Protein AF-A0A3B1DZY0-F1 (afdb_monomer)

Secondary structure (DSSP, 8-state):
-----SSGGGSSS-----HHHHHHHHHHHHHHHHHHHHHHHHHHHHHHHHHHHTT-HHHHHTTB---TTT----HHHHHHHHTTEEEEEEEEEEETTEEEEEEEEEEEEESS-S-SEEEEEEEEEE-SS--TTTTTEEEEEE---EEEPPP--

pLDDT: mean 82.93, std 16.92, range [38.84, 97.69]

Nearest PDB structures (foldseek):
  6ta7-assembly1_E-2  TM=5.437E-01  e=7.846E-02  Homo sapiens
  6ta7-assembly3_D  TM=5.197E-01  e=2.341E-01  Homo sapiens
  8th1-assembly1_B  TM=5.400E-01  e=3.582E-01  Homo sapiens
  6ta7-assembly3_C  TM=5.111E-01  e=3.582E-01  Homo sapiens
  8v1l-assembly3_F-2  TM=5.711E-01  e=6.987E-01  Homo sapiens

Solvent-accessible surface area (backbone atoms only — not comparable to full-atom values): 8753 Å² total; per-residue (Å²): 135,77,88,85,83,78,76,61,70,77,69,68,72,69,64,71,81,48,66,64,58,55,50,52,49,49,52,51,50,52,53,50,45,25,51,54,30,41,53,54,46,54,59,48,51,57,52,49,48,54,25,33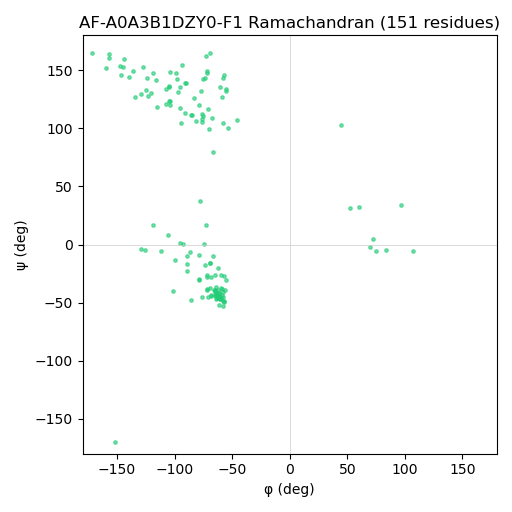,69,64,71,43,49,75,58,37,46,66,41,42,47,86,62,90,88,68,52,87,73,53,49,64,59,49,31,70,74,46,55,69,44,42,82,44,80,78,49,31,32,48,50,94,77,36,89,52,28,35,40,34,35,37,37,30,31,39,81,86,45,84,54,62,25,36,35,38,43,37,32,36,32,54,54,93,60,88,36,93,84,50,73,22,43,20,37,47,40,64,54,76,74,47,76,47,75,71,79,91,124

Radius of gyration: 23.37 Å; Cα contacts (8 Å, |Δi|>4): 219; chains: 1; bounding box: 49×66×67 Å

Mean predicted aligned error: 10.85 Å

Structure (mmCIF, N/CA/C/O backbone):
data_AF-A0A3B1DZY0-F1
#
_entry.id   AF-A0A3B1DZY0-F1
#
loop_
_atom_site.group_PDB
_atom_site.id
_atom_site.type_symbol
_atom_site.label_atom_id
_atom_site.label_alt_id
_atom_site.label_comp_id
_atom_site.label_asym_id
_atom_site.label_entity_id
_atom_site.label_seq_id
_atom_site.pdbx_PDB_ins_code
_atom_site.Cartn_x
_atom_site.Cartn_y
_atom_site.Cartn_z
_atom_site.occupancy
_atom_site.B_iso_or_equiv
_atom_site.auth_seq_id
_atom_site.auth_comp_id
_atom_site.auth_asym_id
_atom_site.auth_atom_id
_atom_site.pdbx_PDB_model_num
ATOM 1 N N . MET A 1 1 ? 31.542 49.418 -48.647 1.00 39.66 1 MET A N 1
ATOM 2 C CA . MET A 1 1 ? 30.073 49.578 -48.640 1.00 39.66 1 MET A CA 1
ATOM 3 C C . MET A 1 1 ? 29.500 48.699 -47.541 1.00 39.66 1 MET A C 1
ATOM 5 O O . MET A 1 1 ? 29.733 47.504 -47.567 1.00 39.66 1 MET A O 1
ATOM 9 N N . HIS A 1 2 ? 28.851 49.346 -46.573 1.00 43.28 2 HIS A N 1
ATOM 10 C CA . HIS A 1 2 ? 27.839 48.855 -45.629 1.00 43.28 2 HIS A CA 1
ATOM 11 C C . HIS A 1 2 ? 28.012 47.501 -44.909 1.00 43.28 2 HIS A C 1
ATOM 13 O O . HIS A 1 2 ? 27.633 46.451 -45.411 1.00 43.28 2 HIS A O 1
ATOM 19 N N . LEU A 1 3 ? 28.396 47.602 -43.628 1.00 38.84 3 LEU A N 1
ATOM 20 C CA . LEU A 1 3 ? 27.607 47.017 -42.530 1.00 38.84 3 LEU A CA 1
ATOM 21 C C . LEU A 1 3 ? 26.175 47.591 -42.642 1.00 38.84 3 LEU A C 1
ATOM 23 O O . LEU A 1 3 ? 26.066 48.811 -42.828 1.00 38.84 3 LEU A O 1
ATOM 27 N N . PRO A 1 4 ? 25.096 46.785 -42.585 1.00 47.28 4 PRO A N 1
ATOM 28 C CA . PRO A 1 4 ? 24.550 46.352 -41.289 1.00 47.28 4 PRO A CA 1
ATOM 29 C C . PRO A 1 4 ? 23.836 44.972 -41.336 1.00 47.28 4 PRO A C 1
ATOM 31 O O . PRO A 1 4 ? 23.842 44.291 -42.351 1.00 47.28 4 PRO A O 1
ATOM 34 N N . VAL A 1 5 ? 23.132 44.612 -40.253 1.00 52.59 5 VAL A N 1
ATOM 35 C CA . VAL A 1 5 ? 22.117 43.526 -40.153 1.00 52.59 5 VAL A CA 1
ATOM 36 C C . VAL A 1 5 ? 22.586 42.159 -39.613 1.00 52.59 5 VAL A C 1
ATOM 38 O O . VAL A 1 5 ? 22.007 41.128 -39.918 1.00 52.59 5 VAL A O 1
ATOM 41 N N . LEU A 1 6 ? 23.541 42.122 -38.680 1.00 49.84 6 LEU A N 1
ATOM 42 C CA . LEU A 1 6 ? 23.647 40.975 -37.749 1.00 49.84 6 LEU A CA 1
ATOM 43 C C . LEU A 1 6 ? 23.466 41.363 -36.277 1.00 49.84 6 LEU A C 1
ATOM 45 O O . LEU A 1 6 ? 23.739 40.579 -35.379 1.00 49.84 6 LEU A O 1
ATOM 49 N N . LEU A 1 7 ? 22.911 42.556 -36.032 1.00 47.78 7 LEU A N 1
ATOM 50 C CA . LEU A 1 7 ? 22.381 42.939 -34.719 1.00 47.78 7 LEU A CA 1
ATOM 51 C C . LEU A 1 7 ? 20.914 42.507 -34.516 1.00 47.78 7 LEU A C 1
ATOM 53 O O . LEU A 1 7 ? 20.382 42.634 -33.420 1.00 47.78 7 LEU A O 1
ATOM 57 N N . LEU A 1 8 ? 20.251 41.977 -35.551 1.00 50.28 8 LEU A N 1
ATOM 58 C CA . LEU A 1 8 ? 18.839 41.571 -35.491 1.00 50.28 8 LEU A CA 1
ATOM 59 C C . LEU A 1 8 ? 18.623 40.121 -35.030 1.00 50.28 8 LEU A C 1
ATOM 61 O O . LEU A 1 8 ? 17.503 39.755 -34.687 1.00 50.28 8 LEU A O 1
ATOM 65 N N . ALA A 1 9 ? 19.684 39.315 -34.916 1.00 51.41 9 ALA A N 1
ATOM 66 C CA . ALA A 1 9 ? 19.578 37.974 -34.333 1.00 51.41 9 ALA A CA 1
ATOM 67 C C . ALA A 1 9 ? 19.296 37.998 -32.815 1.00 51.41 9 ALA A C 1
ATOM 69 O O . ALA A 1 9 ? 18.827 37.006 -32.266 1.00 51.41 9 ALA A O 1
ATOM 70 N N . PHE A 1 10 ? 19.502 39.137 -32.143 1.00 48.56 10 PHE A N 1
ATOM 71 C CA . PHE A 1 10 ? 19.194 39.292 -30.718 1.00 48.56 10 PHE A CA 1
ATOM 72 C C . PHE A 1 10 ? 17.708 39.525 -30.409 1.00 48.56 10 PHE A C 1
ATOM 74 O O . PHE A 1 10 ? 17.326 39.470 -29.246 1.00 48.56 10 PHE A O 1
ATOM 81 N N . ILE A 1 11 ? 16.859 39.750 -31.419 1.00 48.28 11 ILE A N 1
ATOM 82 C CA . ILE A 1 11 ? 15.424 40.017 -31.204 1.00 48.28 11 ILE A CA 1
ATOM 83 C C . ILE A 1 11 ? 14.563 38.757 -31.448 1.00 48.28 11 ILE A C 1
ATO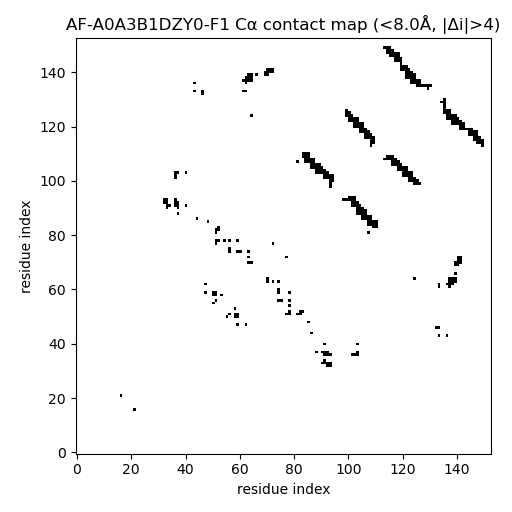M 85 O O . ILE A 1 11 ? 13.414 38.700 -31.025 1.00 48.28 11 ILE A O 1
ATOM 89 N N . GLY A 1 12 ? 15.111 37.700 -32.061 1.00 41.84 12 GLY A N 1
ATOM 90 C CA . GLY A 1 12 ? 14.325 36.522 -32.463 1.00 41.84 12 GLY A CA 1
ATOM 91 C C . GLY A 1 12 ? 14.193 35.394 -31.433 1.00 41.84 12 GLY A C 1
ATOM 92 O O . GLY A 1 12 ? 13.247 34.618 -31.521 1.00 41.84 12 GLY A O 1
ATOM 93 N N . PHE A 1 13 ? 15.106 35.279 -30.463 1.00 45.38 13 PHE A N 1
ATOM 94 C CA . PHE A 1 13 ? 15.100 34.177 -29.481 1.00 45.38 13 PHE A CA 1
ATOM 95 C C . PHE A 1 13 ? 14.631 34.575 -28.079 1.00 45.38 13 PHE A C 1
ATOM 97 O O . PHE A 1 13 ? 14.606 33.742 -27.179 1.00 45.38 13 PHE A O 1
ATOM 104 N N . SER A 1 14 ? 14.131 35.800 -27.916 1.00 41.50 14 SER A N 1
ATOM 105 C CA . SER A 1 14 ? 13.191 36.132 -26.842 1.00 41.50 14 SER A CA 1
ATOM 106 C C . SER A 1 14 ? 11.779 35.648 -27.187 1.00 41.50 14 SER A C 1
ATOM 108 O O . SER A 1 14 ? 10.807 36.323 -26.849 1.00 41.50 14 SER A O 1
ATOM 110 N N . VAL A 1 15 ? 11.652 34.476 -27.839 1.00 50.12 15 VAL A N 1
ATOM 111 C CA . VAL A 1 15 ? 10.461 33.639 -27.667 1.00 50.12 15 VAL A CA 1
ATOM 112 C C . VAL A 1 15 ? 10.365 33.474 -26.168 1.00 50.12 15 VAL A C 1
ATOM 114 O O . VAL A 1 15 ? 11.182 32.788 -25.557 1.00 50.12 15 VAL A O 1
ATOM 117 N N . ALA A 1 16 ? 9.473 34.281 -25.607 1.00 47.22 16 ALA A N 1
ATOM 118 C CA . ALA A 1 16 ? 9.288 34.493 -24.201 1.00 47.22 16 ALA A CA 1
ATOM 119 C C . ALA A 1 16 ? 9.288 33.128 -23.535 1.00 47.22 16 ALA A C 1
ATOM 121 O O . ALA A 1 16 ? 8.347 32.350 -23.685 1.00 47.22 16 ALA 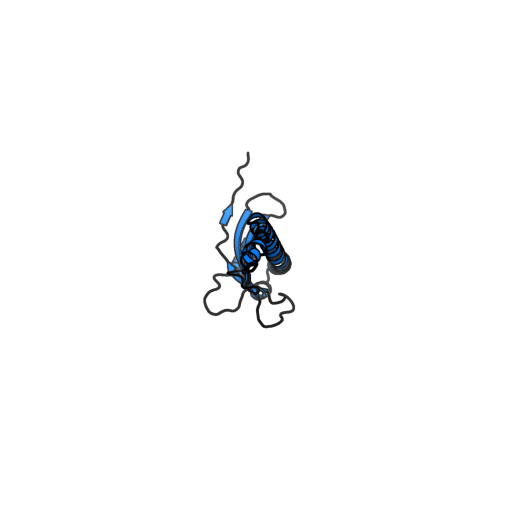A O 1
ATOM 122 N N . TYR A 1 17 ? 10.377 32.830 -22.834 1.00 46.47 17 TYR A N 1
ATOM 123 C CA . TYR A 1 17 ? 10.366 31.810 -21.813 1.00 46.47 17 TYR A CA 1
ATOM 124 C C . TYR A 1 17 ? 9.461 32.391 -20.737 1.00 46.47 17 TYR A C 1
ATOM 126 O O . TYR A 1 17 ? 9.928 33.069 -19.828 1.00 46.47 17 TYR A O 1
ATOM 134 N N . ASP A 1 18 ? 8.152 32.291 -20.947 1.00 56.69 18 ASP A N 1
ATOM 135 C CA . ASP A 1 18 ? 7.169 32.787 -20.013 1.00 56.69 18 ASP A CA 1
ATOM 136 C C . ASP A 1 18 ? 7.310 31.892 -18.781 1.00 56.69 18 ASP A C 1
ATOM 138 O O . ASP A 1 18 ? 7.000 30.697 -18.862 1.00 56.69 18 ASP A O 1
ATOM 142 N N . PRO A 1 19 ? 7.839 32.398 -17.657 1.00 57.12 19 PRO A N 1
ATOM 143 C CA . PRO A 1 19 ? 8.022 31.578 -16.472 1.00 57.12 19 PRO A CA 1
ATOM 144 C C . PRO A 1 19 ? 6.693 30.956 -16.019 1.00 57.12 19 PRO A C 1
ATOM 146 O O . PRO A 1 19 ? 6.713 29.839 -15.501 1.00 57.12 19 PRO A O 1
ATOM 149 N N . SER A 1 20 ? 5.546 31.585 -16.318 1.00 60.66 20 SER A N 1
ATOM 150 C CA . SER A 1 20 ? 4.223 31.017 -16.035 1.00 60.66 20 SER A CA 1
ATOM 151 C C . SER A 1 20 ? 3.946 29.730 -16.819 1.00 60.66 20 SER A C 1
ATOM 153 O O . SER A 1 20 ? 3.395 28.785 -16.255 1.00 60.66 20 SER A O 1
ATOM 155 N N . SER A 1 21 ? 4.409 29.626 -18.073 1.00 67.38 21 SER A N 1
ATOM 156 C CA . SER A 1 21 ? 4.312 28.386 -18.856 1.00 67.38 21 SER A CA 1
ATOM 157 C C . SER A 1 21 ? 5.105 27.262 -18.193 1.00 67.38 21 SER A C 1
ATOM 159 O O . SER A 1 21 ? 4.616 26.140 -18.083 1.00 67.38 21 SER A O 1
ATOM 161 N N . SER A 1 22 ? 6.280 27.583 -17.642 1.00 76.81 22 SER A N 1
ATOM 162 C CA . SER A 1 22 ? 7.118 26.615 -16.940 1.00 76.81 22 SER A CA 1
ATOM 163 C C . SER A 1 22 ? 6.504 26.163 -15.611 1.00 76.81 22 SER A C 1
ATOM 165 O O . SER A 1 22 ? 6.579 24.982 -15.280 1.00 76.81 22 SER A O 1
ATOM 167 N N . GLU A 1 23 ? 5.847 27.059 -14.867 1.00 79.12 23 GLU A N 1
ATOM 168 C CA . GLU A 1 23 ? 5.117 26.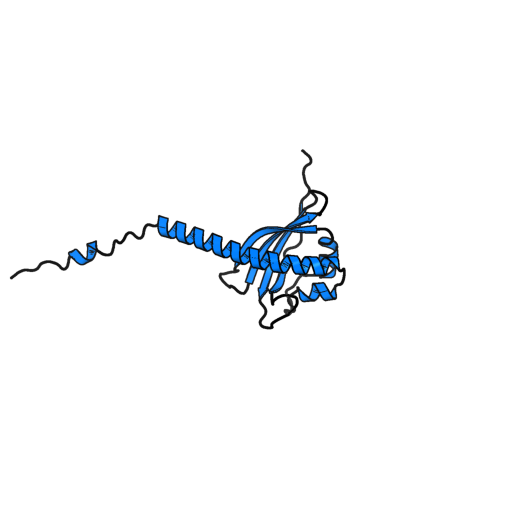718 -13.639 1.00 79.12 23 GLU A CA 1
ATOM 169 C C . GLU A 1 23 ? 3.873 25.882 -13.934 1.00 79.12 23 GLU A C 1
ATOM 171 O O . GLU A 1 23 ? 3.634 24.880 -13.264 1.00 79.12 23 GLU A O 1
ATOM 176 N N . HIS A 1 24 ? 3.107 26.239 -14.966 1.00 78.25 24 HIS A N 1
ATOM 177 C CA . HIS A 1 24 ? 1.946 25.469 -15.407 1.00 78.25 24 HIS A CA 1
ATOM 178 C C . HIS A 1 24 ? 2.346 24.081 -15.914 1.00 78.25 24 HIS A C 1
ATOM 180 O O . HIS A 1 24 ? 1.679 23.096 -15.601 1.00 78.25 24 HIS A O 1
ATOM 186 N N . GLU A 1 25 ? 3.444 23.968 -16.661 1.00 79.38 25 GLU A N 1
ATOM 187 C CA . GLU A 1 25 ? 3.991 22.675 -17.076 1.00 79.38 25 GLU A CA 1
ATOM 188 C C . GLU A 1 25 ? 4.480 21.852 -15.885 1.00 79.38 25 GLU A C 1
ATOM 190 O O . GLU A 1 25 ? 4.193 20.657 -15.821 1.00 79.38 25 GLU A O 1
ATOM 195 N N . ARG A 1 26 ? 5.173 22.470 -14.921 1.00 79.25 26 ARG A N 1
ATOM 196 C CA . ARG A 1 26 ? 5.602 21.802 -13.682 1.00 79.25 26 ARG A CA 1
ATOM 197 C C . ARG A 1 26 ? 4.408 21.300 -12.881 1.00 79.25 26 ARG A C 1
ATOM 199 O O . ARG A 1 26 ? 4.397 20.134 -12.505 1.00 79.25 26 ARG A O 1
ATOM 206 N N . PHE A 1 27 ? 3.385 22.131 -12.697 1.00 80.12 27 PHE A N 1
ATOM 207 C CA . PHE A 1 27 ? 2.159 21.763 -11.993 1.00 80.12 27 PHE A CA 1
ATOM 208 C C . PHE A 1 27 ? 1.416 20.621 -12.699 1.00 80.12 27 PHE A C 1
ATOM 210 O O . PHE A 1 27 ? 0.999 19.658 -12.055 1.00 80.12 27 PHE A O 1
ATOM 217 N N . ARG A 1 28 ? 1.302 20.670 -14.035 1.00 80.88 28 ARG A N 1
ATOM 218 C CA . ARG A 1 28 ? 0.700 19.587 -14.831 1.00 80.88 28 ARG A CA 1
ATOM 219 C C . ARG A 1 28 ? 1.484 18.283 -14.726 1.00 80.88 28 ARG A C 1
ATOM 221 O O . ARG A 1 28 ? 0.869 17.234 -14.560 1.00 80.88 28 ARG A O 1
ATOM 228 N N . ARG A 1 29 ? 2.819 18.336 -14.807 1.00 77.38 29 ARG A N 1
ATOM 229 C CA . ARG A 1 29 ? 3.677 17.149 -14.653 1.00 77.38 29 ARG A CA 1
ATOM 230 C C . ARG A 1 29 ? 3.548 16.553 -13.257 1.00 77.38 29 ARG A C 1
ATOM 232 O O . ARG A 1 29 ? 3.320 15.357 -13.154 1.00 77.38 29 ARG A O 1
ATOM 239 N N . GLN A 1 30 ? 3.594 17.384 -12.218 1.00 80.06 30 GLN A N 1
ATOM 240 C CA . GLN A 1 30 ? 3.415 16.943 -10.836 1.00 80.06 30 GLN A CA 1
ATOM 241 C C . GLN A 1 30 ? 2.046 16.284 -10.626 1.00 80.06 30 GLN A C 1
ATOM 243 O O . GLN A 1 30 ? 1.975 15.196 -10.068 1.00 80.06 30 GLN A O 1
ATOM 248 N N . THR A 1 31 ? 0.972 16.895 -11.137 1.00 85.81 31 THR A N 1
ATOM 249 C CA . THR A 1 31 ? -0.382 16.321 -11.048 1.00 85.81 31 THR A CA 1
ATOM 250 C C . THR A 1 31 ? -0.462 14.971 -11.768 1.00 85.81 31 THR A C 1
ATOM 252 O O . THR A 1 31 ? -1.054 14.032 -11.249 1.00 85.81 31 THR A O 1
ATOM 255 N N . SER A 1 32 ? 0.155 14.848 -12.948 1.00 88.00 32 SER A N 1
ATOM 256 C CA . SER A 1 32 ? 0.191 13.584 -13.694 1.00 88.00 32 SER A CA 1
ATOM 257 C C . SER A 1 32 ? 0.965 12.496 -12.950 1.00 88.00 32 SER A C 1
ATOM 259 O O . SER A 1 32 ? 0.502 11.365 -12.880 1.00 88.00 32 SER A O 1
ATOM 261 N N . GLU A 1 33 ? 2.128 12.825 -12.386 1.00 90.06 33 GLU A N 1
ATOM 262 C CA . GLU A 1 33 ? 2.943 11.869 -11.630 1.00 90.06 33 GLU A CA 1
ATOM 263 C C . GLU A 1 33 ? 2.240 11.398 -10.355 1.00 90.06 33 GLU A C 1
ATOM 265 O O . GLU A 1 33 ? 2.298 10.215 -10.020 1.00 90.06 33 GLU A O 1
ATOM 270 N N . GLU A 1 34 ? 1.542 12.301 -9.666 1.00 92.50 34 GLU A N 1
ATOM 271 C CA . GLU A 1 34 ? 0.726 11.955 -8.506 1.00 92.50 34 GLU A CA 1
ATOM 272 C C . GLU A 1 34 ? -0.433 11.025 -8.888 1.00 92.50 34 GLU A C 1
ATOM 274 O O . GLU A 1 34 ? -0.668 10.024 -8.208 1.00 92.50 34 GLU A O 1
ATOM 279 N N . MET A 1 35 ? -1.127 11.301 -9.997 1.00 92.50 35 MET A N 1
ATOM 280 C CA . MET A 1 35 ? -2.200 10.436 -10.497 1.00 92.50 35 MET A CA 1
ATOM 281 C C . MET A 1 35 ? -1.694 9.025 -10.821 1.00 92.50 35 MET A C 1
ATOM 283 O O . MET A 1 35 ? -2.296 8.053 -10.360 1.00 92.50 35 MET A O 1
ATOM 287 N N . ASP A 1 36 ? -0.572 8.912 -11.537 1.00 93.88 36 ASP A N 1
ATOM 288 C CA . ASP A 1 36 ? 0.042 7.624 -11.887 1.00 93.88 36 ASP A CA 1
ATOM 289 C C . ASP A 1 36 ? 0.451 6.841 -10.624 1.00 93.88 36 ASP A C 1
ATOM 291 O O . ASP A 1 36 ? 0.166 5.646 -10.484 1.00 93.88 36 ASP A O 1
ATOM 295 N N . ALA A 1 37 ? 1.086 7.517 -9.661 1.00 95.25 37 ALA A N 1
ATOM 296 C CA . ALA A 1 37 ? 1.476 6.930 -8.381 1.00 95.25 37 ALA A CA 1
ATOM 297 C C . ALA A 1 37 ? 0.259 6.420 -7.589 1.00 95.25 37 ALA A C 1
ATOM 299 O O . ALA A 1 37 ? 0.274 5.302 -7.059 1.00 95.25 37 ALA A O 1
ATOM 300 N N . ILE A 1 38 ? -0.813 7.214 -7.522 1.00 95.38 38 ILE A N 1
ATOM 301 C CA . ILE A 1 38 ? -2.051 6.839 -6.834 1.00 95.38 38 ILE A CA 1
ATOM 302 C C . ILE A 1 38 ? -2.726 5.656 -7.532 1.00 95.38 38 ILE A C 1
ATOM 304 O O . ILE A 1 38 ? -3.206 4.760 -6.839 1.00 95.38 38 ILE A O 1
ATOM 308 N N . GLU A 1 39 ? -2.739 5.585 -8.863 1.00 95.12 39 GLU A N 1
ATOM 309 C CA . GLU A 1 39 ? -3.319 4.454 -9.602 1.00 95.12 39 GLU A CA 1
ATOM 310 C C . GLU A 1 39 ? -2.604 3.128 -9.287 1.00 95.12 39 GLU A C 1
ATOM 312 O O . GLU A 1 39 ? -3.253 2.111 -8.991 1.00 95.12 39 GLU A O 1
ATOM 317 N N . ILE A 1 40 ? -1.266 3.152 -9.258 1.00 94.75 40 ILE A N 1
ATOM 318 C CA . ILE A 1 40 ? -0.440 2.020 -8.810 1.00 94.75 40 ILE A CA 1
ATOM 319 C C . ILE A 1 40 ? -0.835 1.627 -7.382 1.00 94.75 40 ILE A C 1
ATOM 321 O O . ILE A 1 40 ? -1.105 0.452 -7.099 1.00 94.75 40 ILE A O 1
ATOM 325 N N . GLY A 1 41 ? -0.933 2.615 -6.490 1.00 96.19 41 GLY A N 1
ATOM 326 C CA . GLY A 1 41 ? -1.343 2.426 -5.104 1.00 96.19 41 GLY A CA 1
ATOM 327 C C . GLY A 1 41 ? -2.724 1.787 -4.967 1.00 96.19 41 GLY A C 1
ATOM 328 O O . GLY A 1 41 ? -2.877 0.807 -4.235 1.00 96.19 41 GLY A O 1
ATOM 329 N N . VAL A 1 42 ? -3.733 2.286 -5.683 1.00 95.44 42 VAL A N 1
ATOM 330 C CA . VAL A 1 42 ? -5.107 1.757 -5.669 1.00 95.44 42 VAL A CA 1
ATOM 331 C C . VAL A 1 42 ? -5.103 0.283 -6.057 1.00 95.44 42 VAL A C 1
ATOM 333 O O . VAL A 1 42 ? -5.646 -0.552 -5.327 1.00 95.44 42 VAL A O 1
ATOM 336 N N . THR A 1 43 ? -4.436 -0.055 -7.159 1.00 94.56 43 THR A N 1
ATOM 337 C CA . THR A 1 43 ? -4.348 -1.436 -7.646 1.00 94.56 43 THR A CA 1
ATOM 338 C C . THR A 1 43 ? -3.663 -2.346 -6.629 1.00 94.56 43 THR A C 1
ATOM 340 O O . THR A 1 43 ? -4.176 -3.426 -6.316 1.00 94.56 43 THR A O 1
ATOM 343 N N . PHE A 1 44 ? -2.536 -1.910 -6.064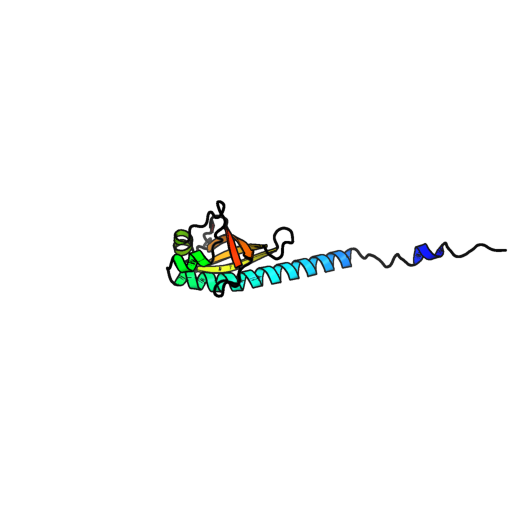 1.00 96.06 44 PHE A N 1
ATOM 344 C CA . PHE A 1 44 ? -1.798 -2.662 -5.052 1.00 96.06 44 PHE A CA 1
ATOM 345 C C . PHE A 1 44 ? -2.639 -2.899 -3.789 1.00 96.06 44 PHE A C 1
ATOM 347 O O . PHE A 1 44 ? -2.820 -4.041 -3.354 1.00 96.06 44 PHE A O 1
ATOM 354 N N . PHE A 1 45 ? -3.217 -1.841 -3.216 1.00 96.25 45 PHE A N 1
ATOM 355 C CA . PHE A 1 45 ? -3.938 -1.917 -1.946 1.00 96.25 45 PHE A CA 1
ATOM 356 C C . PHE A 1 45 ? -5.286 -2.632 -2.047 1.00 96.25 45 PHE A C 1
ATOM 358 O O . PHE A 1 45 ? -5.719 -3.236 -1.064 1.00 96.25 45 PHE A O 1
ATOM 365 N N . LEU A 1 46 ? -5.941 -2.643 -3.212 1.00 94.31 46 LEU A N 1
ATOM 366 C CA . LEU A 1 46 ? -7.119 -3.486 -3.438 1.00 94.31 46 LEU A CA 1
ATOM 367 C C . LEU A 1 46 ? -6.775 -4.974 -3.291 1.00 94.31 46 LEU A C 1
ATOM 369 O O . LEU A 1 46 ? -7.485 -5.714 -2.599 1.00 94.31 46 LEU A O 1
ATOM 373 N N . LYS A 1 47 ? -5.657 -5.404 -3.882 1.00 94.88 47 LYS A N 1
ATOM 374 C CA . LYS A 1 47 ? -5.186 -6.792 -3.812 1.00 94.88 47 LYS A CA 1
ATOM 375 C C . LYS A 1 47 ? -4.661 -7.145 -2.420 1.00 94.88 47 LYS A C 1
ATOM 377 O O . LYS A 1 47 ? -5.061 -8.170 -1.865 1.00 94.88 47 LYS A O 1
ATOM 382 N N . LEU A 1 48 ? -3.858 -6.268 -1.813 1.00 95.75 48 LEU A N 1
ATOM 383 C CA . LEU A 1 48 ? -3.373 -6.441 -0.442 1.00 95.75 48 LEU A CA 1
ATOM 384 C C . LEU A 1 48 ? -4.536 -6.534 0.554 1.00 95.75 48 LEU A C 1
ATOM 386 O O . LEU A 1 48 ? -4.547 -7.414 1.410 1.00 95.75 48 LEU A O 1
ATOM 390 N N . ARG A 1 49 ? -5.567 -5.690 0.422 1.00 94.94 49 ARG A N 1
ATOM 391 C CA . ARG A 1 49 ? -6.769 -5.760 1.267 1.00 94.94 49 ARG A CA 1
ATOM 392 C C . ARG A 1 49 ? -7.465 -7.112 1.143 1.00 94.94 49 ARG A C 1
ATOM 394 O O . ARG A 1 49 ? -7.951 -7.630 2.145 1.00 94.94 49 ARG A O 1
ATOM 401 N N . SER A 1 50 ? -7.520 -7.694 -0.054 1.00 94.62 50 SER A N 1
ATOM 402 C CA . SER A 1 50 ? -8.056 -9.046 -0.244 1.00 94.62 50 SER A CA 1
ATOM 403 C C . SER A 1 50 ? -7.206 -10.105 0.465 1.00 94.62 50 SER A C 1
ATOM 405 O O . SER A 1 50 ? -7.759 -11.016 1.080 1.00 94.62 50 SER A O 1
ATOM 407 N N . ALA A 1 51 ? -5.876 -9.981 0.425 1.00 95.62 51 ALA A N 1
ATOM 408 C CA . ALA A 1 51 ? -4.974 -10.868 1.159 1.00 95.62 51 ALA A CA 1
ATOM 409 C C . ALA A 1 51 ? -5.151 -10.727 2.681 1.00 95.62 51 ALA A C 1
ATOM 411 O O . ALA A 1 51 ? -5.358 -11.728 3.359 1.00 95.62 51 ALA A O 1
ATOM 412 N N . ILE A 1 52 ? -5.197 -9.501 3.209 1.00 96.56 52 ILE A N 1
ATOM 413 C CA . ILE A 1 52 ? -5.431 -9.229 4.637 1.00 96.56 52 ILE A CA 1
ATOM 414 C C . ILE A 1 52 ? -6.765 -9.819 5.102 1.00 96.56 52 ILE A C 1
ATOM 416 O O . ILE A 1 52 ? -6.816 -10.497 6.123 1.00 96.56 52 ILE A O 1
ATOM 420 N N . LYS A 1 53 ? -7.840 -9.632 4.325 1.00 94.69 53 LYS A N 1
ATOM 421 C CA . LYS A 1 53 ? -9.165 -10.194 4.637 1.00 94.69 53 LYS A CA 1
ATOM 422 C C . LYS A 1 53 ? -9.178 -11.718 4.736 1.00 94.69 53 LYS A C 1
ATOM 424 O O . LYS A 1 53 ? -10.051 -12.254 5.406 1.00 94.69 53 LYS A O 1
ATOM 429 N N . SER A 1 54 ? -8.256 -12.408 4.065 1.00 95.50 54 SER A N 1
ATOM 430 C CA . SER A 1 54 ? -8.168 -13.866 4.160 1.00 95.50 54 SER A CA 1
ATOM 431 C C . SER A 1 54 ? -7.585 -14.356 5.488 1.00 95.50 54 SER A C 1
ATOM 433 O O . SER A 1 54 ? -7.743 -15.528 5.804 1.00 95.50 54 SER A O 1
ATOM 435 N N . GLY A 1 55 ? -6.906 -13.487 6.247 1.00 94.69 55 GLY A N 1
ATOM 436 C CA . GLY A 1 55 ? -6.213 -13.850 7.488 1.00 94.69 55 GLY A CA 1
ATOM 437 C C . GLY A 1 55 ? -4.966 -14.724 7.295 1.00 94.69 55 GLY A C 1
ATOM 438 O O . GLY A 1 55 ? -4.287 -15.032 8.267 1.00 94.69 55 GLY A O 1
ATOM 439 N N . ASP A 1 56 ? -4.644 -15.111 6.058 1.00 95.56 56 ASP A N 1
ATOM 440 C CA . ASP A 1 56 ? -3.503 -15.961 5.728 1.00 95.56 56 ASP A CA 1
ATOM 441 C C . ASP A 1 56 ? -2.224 -15.124 5.578 1.00 95.56 56 ASP A C 1
ATOM 443 O O . ASP A 1 56 ? -2.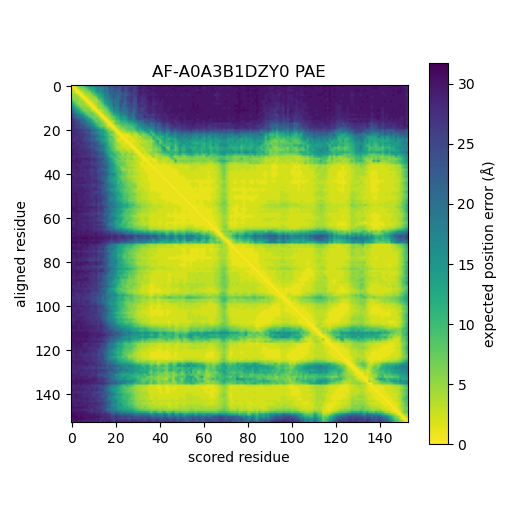053 -14.358 4.620 1.00 95.56 56 ASP A O 1
ATOM 447 N N . VAL A 1 57 ? -1.303 -15.306 6.525 1.00 96.00 57 VAL A N 1
ATOM 448 C CA . VAL A 1 57 ? -0.001 -14.629 6.564 1.00 96.00 57 VAL A CA 1
ATOM 449 C C . VAL A 1 57 ? 0.795 -14.869 5.280 1.00 96.00 57 VAL A C 1
ATOM 451 O O . VAL A 1 57 ? 1.383 -13.927 4.751 1.00 96.00 57 VAL A O 1
ATOM 454 N N . PHE A 1 58 ? 0.767 -16.075 4.705 1.00 94.44 58 PHE A N 1
ATOM 455 C CA . PHE A 1 58 ? 1.523 -16.383 3.486 1.00 94.44 58 PHE A CA 1
ATOM 456 C C . PHE A 1 58 ? 0.988 -15.650 2.262 1.00 94.44 58 PHE A C 1
ATOM 458 O O . PHE A 1 58 ? 1.747 -15.352 1.341 1.00 94.44 58 PHE A O 1
ATOM 465 N N . ARG A 1 59 ? -0.307 -15.320 2.232 1.00 94.81 59 ARG A N 1
ATOM 466 C CA . ARG A 1 59 ? -0.865 -14.474 1.169 1.00 94.81 59 ARG A CA 1
ATOM 467 C C . ARG A 1 59 ? -0.412 -13.031 1.304 1.00 94.81 59 ARG A C 1
ATOM 469 O O . ARG A 1 59 ? -0.148 -12.409 0.281 1.00 94.81 59 ARG A O 1
ATOM 476 N N . VAL A 1 60 ? -0.313 -12.514 2.527 1.00 95.12 60 VAL A N 1
ATOM 477 C CA . VAL A 1 60 ? 0.158 -11.145 2.791 1.00 95.12 60 VAL A CA 1
ATOM 478 C C . VAL A 1 60 ? 1.659 -11.011 2.541 1.00 95.12 60 VAL A C 1
ATOM 480 O O . VAL A 1 60 ? 2.070 -10.035 1.923 1.00 95.12 60 VAL A O 1
ATOM 483 N N . LEU A 1 61 ? 2.463 -12.012 2.913 1.00 92.88 61 LEU A N 1
ATOM 484 C CA . LEU A 1 61 ? 3.914 -12.023 2.681 1.00 92.88 61 LEU A CA 1
ATOM 485 C C . LEU A 1 61 ? 4.289 -11.833 1.205 1.00 92.88 61 LEU A C 1
ATOM 487 O O . LEU A 1 61 ? 5.301 -11.211 0.918 1.00 92.88 61 LEU A O 1
ATOM 491 N N . LYS A 1 62 ? 3.451 -12.276 0.259 1.00 91.88 62 LYS A N 1
ATOM 492 C CA . LYS A 1 62 ? 3.681 -12.056 -1.182 1.00 91.88 62 LYS A CA 1
ATOM 493 C C . LYS A 1 62 ? 3.702 -10.583 -1.589 1.00 91.88 62 LYS A C 1
ATOM 495 O O . LYS A 1 62 ? 4.199 -10.268 -2.662 1.00 91.88 62 LYS A O 1
ATOM 500 N N . PHE A 1 63 ? 3.121 -9.704 -0.776 1.00 94.06 63 PHE A N 1
ATOM 501 C CA . PHE A 1 63 ? 3.083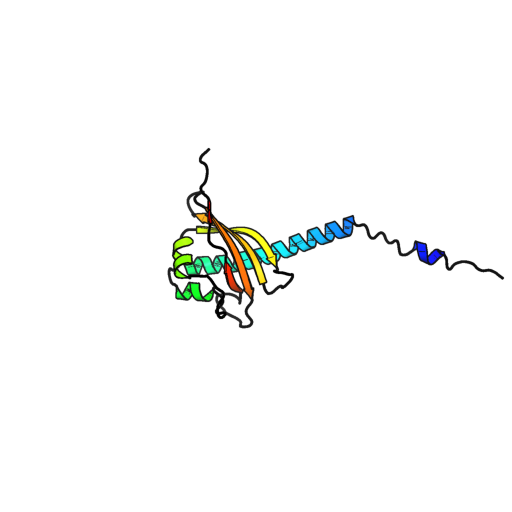 -8.261 -1.001 1.00 94.06 63 PHE A CA 1
ATOM 502 C C . PHE A 1 63 ? 4.207 -7.524 -0.274 1.00 94.06 63 PHE A C 1
ATOM 504 O O . PHE A 1 63 ? 4.245 -6.302 -0.353 1.00 94.06 63 PHE A O 1
ATOM 511 N N . ILE A 1 64 ? 5.091 -8.219 0.441 1.00 92.69 64 ILE A N 1
ATOM 512 C CA . ILE A 1 64 ? 6.223 -7.631 1.160 1.00 92.69 64 ILE A CA 1
ATOM 513 C C . ILE A 1 64 ? 7.492 -7.992 0.396 1.00 92.69 64 ILE A C 1
ATOM 515 O O . ILE A 1 64 ? 7.661 -9.136 -0.025 1.00 92.69 64 ILE A O 1
ATOM 519 N N . SER A 1 65 ? 8.362 -7.009 0.181 1.00 89.50 65 SER A N 1
ATOM 520 C CA . SER A 1 65 ? 9.623 -7.239 -0.512 1.00 89.50 65 SER A CA 1
ATOM 521 C C . SER A 1 65 ? 10.487 -8.251 0.251 1.00 89.50 65 SER A C 1
ATOM 523 O O . SER A 1 65 ? 10.638 -8.124 1.468 1.00 89.50 65 SER A O 1
ATOM 525 N N . PRO A 1 66 ? 11.103 -9.231 -0.437 1.00 79.94 66 PRO A N 1
ATOM 526 C CA . PRO A 1 66 ? 11.985 -10.206 0.195 1.00 79.94 66 PRO A CA 1
ATOM 527 C C . PRO A 1 66 ? 13.361 -9.634 0.579 1.00 79.94 66 PRO A C 1
ATOM 529 O O . PRO A 1 66 ? 14.200 -10.390 1.065 1.00 79.94 66 PRO A O 1
ATOM 532 N N . GLN A 1 67 ? 13.646 -8.349 0.324 1.00 69.00 67 GLN A N 1
ATOM 533 C CA . GLN A 1 67 ? 14.994 -7.795 0.472 1.00 69.00 67 GLN A CA 1
ATOM 534 C C . GLN A 1 67 ? 15.602 -8.017 1.868 1.00 69.00 67 GLN A C 1
ATOM 536 O O . GLN A 1 67 ? 14.995 -7.745 2.906 1.00 69.00 67 GLN A O 1
ATOM 541 N N . ASN A 1 68 ? 16.863 -8.459 1.855 1.00 55.84 68 ASN A N 1
ATOM 542 C CA . ASN A 1 68 ? 17.692 -8.709 3.028 1.00 55.84 68 ASN A CA 1
ATOM 543 C C . ASN A 1 68 ? 17.842 -7.437 3.884 1.00 55.84 68 ASN A C 1
ATOM 545 O O . ASN A 1 68 ? 18.628 -6.551 3.560 1.00 55.84 68 ASN A O 1
ATOM 549 N N . GLY A 1 69 ? 17.131 -7.377 5.012 1.00 50.97 69 GLY A N 1
ATOM 550 C CA . GLY A 1 69 ? 17.542 -6.580 6.172 1.00 50.97 69 GLY A CA 1
ATOM 551 C C . GLY A 1 69 ? 16.786 -5.286 6.481 1.00 50.97 69 GLY A C 1
ATOM 552 O O . GLY A 1 69 ? 17.056 -4.731 7.538 1.00 50.97 69 GLY A O 1
ATOM 553 N N . ASN A 1 70 ? 15.837 -4.817 5.657 1.00 53.41 70 ASN A N 1
ATOM 554 C CA . ASN A 1 70 ? 15.240 -3.479 5.866 1.00 53.41 70 ASN A CA 1
ATOM 555 C C . ASN A 1 70 ? 13.707 -3.395 5.893 1.00 53.41 70 ASN A C 1
ATOM 557 O O . ASN A 1 70 ? 13.171 -2.322 6.170 1.00 53.41 70 ASN A O 1
ATOM 561 N N . SER A 1 71 ? 12.977 -4.484 5.653 1.00 61.50 71 SER A N 1
ATOM 562 C CA . SER A 1 71 ? 11.526 -4.455 5.851 1.00 61.50 71 SER A CA 1
ATOM 563 C C . SER A 1 71 ? 11.223 -4.654 7.343 1.00 61.50 71 SER A C 1
ATOM 565 O O . SER A 1 71 ? 11.317 -5.761 7.869 1.00 61.50 71 SER A O 1
ATOM 567 N N . ASN A 1 72 ? 10.815 -3.584 8.030 1.00 71.31 72 ASN A N 1
ATOM 568 C CA . ASN A 1 72 ? 10.227 -3.614 9.379 1.00 71.31 72 ASN A CA 1
ATOM 569 C C . ASN A 1 72 ? 8.787 -4.180 9.389 1.00 71.31 72 ASN A C 1
ATOM 571 O O . ASN A 1 72 ? 8.027 -3.947 10.333 1.00 71.31 72 ASN A O 1
ATOM 575 N N . ILE A 1 73 ? 8.382 -4.866 8.318 1.00 89.44 73 ILE A N 1
ATOM 576 C CA . ILE A 1 73 ? 6.992 -5.204 8.044 1.00 89.44 73 ILE A CA 1
ATOM 577 C C . ILE A 1 73 ? 6.696 -6.598 8.589 1.00 89.44 73 ILE A C 1
ATOM 579 O O . ILE A 1 73 ? 7.046 -7.616 7.997 1.00 89.44 73 ILE A O 1
ATOM 583 N N . ASP A 1 74 ? 5.991 -6.640 9.713 1.00 91.06 74 ASP A N 1
ATOM 584 C CA . ASP A 1 74 ? 5.396 -7.867 10.231 1.00 91.06 74 ASP A CA 1
ATOM 585 C C . ASP A 1 74 ? 4.021 -8.083 9.578 1.00 91.06 74 ASP A C 1
ATOM 587 O O . ASP A 1 74 ? 3.063 -7.347 9.832 1.00 91.06 74 ASP A O 1
ATOM 591 N N . ALA A 1 75 ? 3.918 -9.114 8.734 1.00 93.38 75 ALA A N 1
ATOM 592 C CA . ALA A 1 75 ? 2.683 -9.478 8.042 1.00 93.38 75 ALA A CA 1
ATOM 593 C C . ALA A 1 75 ? 1.526 -9.808 9.003 1.00 93.38 75 ALA A C 1
ATOM 595 O O . ALA A 1 75 ? 0.380 -9.441 8.735 1.00 93.38 75 ALA A O 1
ATOM 596 N N . SER A 1 76 ? 1.808 -10.458 10.135 1.00 95.31 76 SER A N 1
ATOM 597 C CA . SER A 1 76 ? 0.796 -10.794 11.145 1.00 95.31 76 SER A CA 1
ATOM 598 C C . SER A 1 76 ? 0.282 -9.530 11.827 1.00 95.31 76 SER A C 1
ATOM 600 O O . SER A 1 76 ? -0.930 -9.344 11.963 1.00 95.31 76 SER A O 1
ATOM 602 N N . LYS A 1 77 ? 1.191 -8.616 12.187 1.00 94.56 77 LYS A N 1
ATOM 603 C CA . LYS A 1 77 ? 0.838 -7.295 12.729 1.00 94.56 77 LYS A CA 1
ATOM 604 C C . LYS A 1 77 ? 0.024 -6.486 11.721 1.00 94.56 77 LYS A C 1
ATOM 606 O O . LYS A 1 77 ? -0.982 -5.888 12.098 1.00 94.56 77 LYS A O 1
ATOM 611 N N . LEU A 1 78 ? 0.393 -6.513 10.439 1.00 94.94 78 LEU A N 1
ATOM 612 C CA . LEU A 1 78 ? -0.339 -5.820 9.378 1.00 94.94 78 LEU A CA 1
ATOM 613 C C . LEU A 1 78 ? -1.776 -6.346 9.244 1.00 94.94 78 LEU A C 1
ATOM 615 O O . LEU A 1 78 ? -2.713 -5.547 9.176 1.00 94.94 78 LEU A O 1
ATOM 619 N N . ILE A 1 79 ? -1.968 -7.672 9.277 1.00 96.56 79 ILE A N 1
ATOM 620 C CA . ILE A 1 79 ? -3.301 -8.292 9.283 1.00 96.56 79 ILE A CA 1
ATOM 621 C C . ILE A 1 79 ? -4.105 -7.796 10.483 1.00 96.56 79 ILE A C 1
ATOM 623 O O . ILE A 1 79 ? -5.207 -7.277 10.304 1.00 96.56 79 ILE A O 1
ATOM 627 N N . GLN A 1 80 ? -3.559 -7.900 11.695 1.00 95.50 80 GLN A N 1
ATOM 628 C CA . GLN A 1 80 ? -4.251 -7.477 12.917 1.00 95.50 80 GLN A CA 1
ATOM 629 C C . GLN A 1 80 ? -4.642 -5.995 12.878 1.00 95.50 80 GLN A C 1
ATOM 631 O O . GLN A 1 80 ? -5.741 -5.629 13.289 1.00 95.50 80 GLN A O 1
ATOM 636 N N . GLN A 1 81 ? -3.759 -5.134 12.368 1.00 94.44 81 GLN A N 1
ATOM 637 C CA . GLN A 1 81 ? -3.967 -3.689 12.377 1.00 94.44 81 GLN A CA 1
ATOM 638 C C . GLN A 1 81 ? -4.917 -3.194 11.284 1.00 94.44 81 GLN A C 1
ATOM 640 O O . GLN A 1 81 ? -5.575 -2.174 11.494 1.00 94.44 81 GLN A O 1
ATOM 645 N N . LEU A 1 82 ? -4.981 -3.864 10.130 1.00 95.00 82 LEU A N 1
ATOM 646 C CA . LEU A 1 82 ? -5.724 -3.386 8.957 1.00 95.00 82 LEU A CA 1
ATOM 647 C C . LEU A 1 82 ? -6.960 -4.227 8.611 1.00 95.00 82 LEU A C 1
ATOM 649 O O . LEU A 1 82 ? -7.738 -3.842 7.733 1.00 95.00 82 LEU A O 1
ATOM 653 N N . THR A 1 83 ? -7.199 -5.344 9.301 1.00 94.38 83 THR A N 1
ATOM 654 C CA . THR A 1 83 ? -8.433 -6.123 9.123 1.00 94.38 83 THR A CA 1
ATOM 655 C C . THR A 1 83 ? -9.662 -5.269 9.436 1.00 94.38 83 THR A C 1
ATOM 657 O O . THR A 1 83 ? -9.768 -4.655 10.492 1.00 94.38 83 THR A O 1
ATOM 660 N N . GLY A 1 84 ? -10.614 -5.223 8.498 1.00 92.06 84 GLY A N 1
ATOM 661 C CA . GLY A 1 84 ? -11.840 -4.421 8.620 1.00 92.06 84 GLY A CA 1
ATOM 662 C C . GLY A 1 84 ? -11.692 -2.946 8.218 1.00 92.06 84 GLY A C 1
ATOM 663 O O . GLY A 1 84 ? -12.702 -2.233 8.129 1.00 92.06 84 GLY A O 1
ATOM 664 N N . PHE A 1 85 ? -10.475 -2.504 7.899 1.00 94.12 85 PHE A N 1
ATOM 665 C CA . PHE A 1 85 ? -10.206 -1.164 7.400 1.00 94.12 85 PHE A CA 1
ATOM 666 C C . PHE A 1 85 ? -10.200 -1.113 5.864 1.00 94.12 85 PHE A C 1
ATOM 668 O O . PHE A 1 85 ? -9.969 -2.106 5.163 1.00 94.12 85 PHE A O 1
ATOM 675 N N . SER A 1 86 ? -10.483 0.070 5.330 1.00 93.12 86 SER A N 1
ATOM 676 C CA . SER A 1 86 ? -10.409 0.387 3.908 1.00 93.12 86 SER A CA 1
ATOM 677 C C . SER A 1 86 ? -9.405 1.524 3.692 1.00 93.12 86 SER A C 1
ATOM 679 O O . SER A 1 86 ? -9.481 2.524 4.411 1.00 93.12 86 SER A O 1
ATOM 681 N N . PRO A 1 87 ? -8.464 1.376 2.746 1.00 94.19 87 PRO A N 1
ATOM 682 C CA . PRO A 1 87 ? -7.475 2.401 2.438 1.00 94.19 87 PRO A CA 1
ATOM 683 C C . PRO A 1 87 ? -8.116 3.595 1.721 1.00 94.19 87 PRO A C 1
ATOM 685 O O . PRO A 1 87 ? -9.073 3.445 0.963 1.00 94.19 87 PRO A O 1
ATOM 688 N N . GLY A 1 88 ? -7.547 4.771 1.938 1.00 93.19 88 GLY A N 1
ATOM 689 C CA . GLY A 1 88 ? -7.754 5.997 1.187 1.00 93.19 88 GLY A CA 1
ATOM 690 C C . GLY A 1 88 ? -6.413 6.704 1.020 1.00 93.19 88 GLY A C 1
ATOM 691 O O . GLY A 1 88 ? -5.574 6.662 1.920 1.00 93.19 88 GLY A O 1
ATOM 692 N N . PHE A 1 89 ? -6.216 7.331 -0.131 1.00 93.88 89 PHE A N 1
ATOM 693 C CA . PHE A 1 89 ? -4.957 7.966 -0.512 1.00 93.88 89 PHE A CA 1
ATOM 694 C C . PHE A 1 89 ? -5.007 9.452 -0.166 1.00 93.88 89 PHE A C 1
ATOM 696 O O . PHE A 1 89 ? -6.034 10.099 -0.371 1.00 93.88 89 PHE A O 1
ATOM 703 N N . ARG A 1 90 ? -3.922 9.965 0.415 1.00 92.69 90 ARG A N 1
ATOM 704 C CA . ARG A 1 90 ? -3.727 11.395 0.678 1.00 92.69 90 ARG A CA 1
ATOM 705 C C . ARG A 1 90 ? -2.807 12.042 -0.345 1.00 92.69 90 ARG A C 1
ATOM 707 O O . ARG A 1 90 ? -3.061 13.173 -0.720 1.00 92.69 90 ARG A O 1
ATOM 714 N N . GLU A 1 91 ? -1.757 11.326 -0.728 1.00 94.69 91 GLU A N 1
ATOM 715 C CA . GLU A 1 91 ? -0.702 11.789 -1.628 1.00 94.69 91 GLU A CA 1
ATOM 716 C C . GLU A 1 91 ? 0.010 10.562 -2.215 1.00 94.69 91 GLU A C 1
ATOM 718 O O . GLU A 1 91 ? 0.079 9.512 -1.556 1.00 94.69 91 GLU A O 1
ATOM 723 N N . GLY A 1 92 ? 0.560 10.702 -3.420 1.00 95.31 92 GLY A N 1
ATOM 724 C CA . GLY A 1 92 ? 1.469 9.734 -4.023 1.00 95.31 92 GLY A CA 1
ATOM 725 C C . GLY A 1 92 ? 2.520 10.410 -4.901 1.00 95.31 92 GLY A C 1
ATOM 726 O O . GLY A 1 92 ? 2.234 11.414 -5.542 1.00 95.31 92 GLY A O 1
ATOM 727 N N . HIS A 1 93 ? 3.736 9.867 -4.943 1.00 95.38 93 HIS A N 1
ATOM 728 C CA . HIS A 1 93 ? 4.785 10.330 -5.857 1.00 95.38 93 HIS A CA 1
ATOM 729 C C . HIS A 1 93 ? 5.836 9.247 -6.124 1.00 95.38 93 HIS A C 1
ATOM 731 O O . HIS A 1 93 ? 6.014 8.316 -5.334 1.00 95.38 93 HIS A O 1
ATOM 737 N N . PHE A 1 94 ? 6.581 9.397 -7.219 1.00 95.25 94 PHE A N 1
ATOM 738 C CA . PHE A 1 94 ? 7.744 8.560 -7.514 1.00 95.25 94 PHE A CA 1
ATOM 739 C C . PHE A 1 94 ? 8.955 8.988 -6.681 1.00 95.25 94 PHE A C 1
ATOM 741 O O . PHE A 1 94 ? 9.301 10.170 -6.616 1.00 95.25 94 PHE A O 1
ATOM 748 N N . VAL A 1 95 ? 9.634 8.031 -6.052 1.00 93.62 95 VAL A N 1
ATOM 749 C CA . VAL A 1 95 ? 10.773 8.318 -5.169 1.00 93.62 95 VAL A CA 1
ATOM 750 C C . VAL A 1 95 ? 11.965 8.781 -6.005 1.00 93.62 95 VAL A C 1
ATOM 752 O O . VAL A 1 95 ? 12.489 8.019 -6.811 1.00 93.62 95 VAL A O 1
ATOM 755 N N . ASN A 1 96 ? 12.423 10.023 -5.816 1.00 91.00 96 ASN A N 1
ATOM 756 C CA . ASN A 1 96 ? 13.565 10.600 -6.545 1.00 91.00 96 ASN A CA 1
ATOM 757 C C . ASN A 1 96 ? 13.453 10.477 -8.084 1.00 91.00 96 ASN A C 1
ATOM 759 O O . ASN A 1 96 ? 14.460 10.298 -8.768 1.00 91.00 96 ASN A O 1
ATOM 763 N N . GLY A 1 97 ? 12.232 10.511 -8.633 1.00 83.25 97 GLY A N 1
ATOM 764 C CA . GLY A 1 97 ? 11.977 10.319 -10.068 1.00 83.25 97 GLY A CA 1
ATOM 765 C C . GLY A 1 97 ? 12.146 8.875 -10.571 1.00 83.25 97 GLY A C 1
ATOM 766 O O . GLY A 1 97 ? 12.022 8.624 -11.770 1.00 83.25 97 GLY A O 1
ATOM 767 N N . ASN A 1 98 ? 12.410 7.908 -9.686 1.00 88.94 98 ASN A N 1
ATOM 768 C CA . ASN A 1 98 ? 12.467 6.492 -10.032 1.00 88.94 98 ASN A CA 1
ATOM 769 C C . ASN A 1 98 ? 11.051 5.937 -10.242 1.00 88.94 98 ASN A C 1
ATOM 771 O O . ASN A 1 98 ? 10.308 5.731 -9.286 1.00 88.94 98 ASN A O 1
ATOM 775 N N . ARG A 1 99 ? 10.700 5.606 -11.489 1.00 89.06 99 ARG A N 1
ATOM 776 C CA . ARG A 1 99 ? 9.391 5.015 -11.823 1.00 89.06 99 ARG A CA 1
ATOM 777 C C . ARG A 1 99 ? 9.161 3.606 -11.263 1.00 89.06 99 ARG A C 1
ATOM 779 O O . ARG A 1 99 ? 8.036 3.123 -11.311 1.00 89.06 99 ARG A O 1
ATOM 786 N N . ASN A 1 100 ? 10.194 2.966 -10.717 1.00 92.44 100 ASN A N 1
ATOM 787 C CA . ASN A 1 100 ? 10.091 1.667 -10.055 1.00 92.44 100 ASN A CA 1
ATOM 788 C C . ASN A 1 100 ? 9.874 1.779 -8.540 1.00 92.44 100 ASN A C 1
ATOM 790 O O . ASN A 1 100 ? 9.796 0.749 -7.880 1.00 92.44 100 ASN A O 1
ATOM 794 N N . GLU A 1 101 ? 9.798 2.988 -7.975 1.00 94.44 101 GLU A N 1
ATOM 795 C CA . GLU A 1 101 ? 9.535 3.192 -6.550 1.00 94.44 101 GLU A CA 1
ATOM 796 C C . GLU A 1 101 ? 8.483 4.278 -6.334 1.00 94.44 101 GLU A C 1
ATOM 798 O O . GLU A 1 101 ? 8.625 5.404 -6.807 1.00 94.44 101 GLU A O 1
ATOM 803 N N . VAL A 1 102 ? 7.436 3.950 -5.581 1.00 95.69 102 VAL A N 1
ATOM 804 C CA . VAL A 1 102 ? 6.314 4.854 -5.309 1.00 95.69 102 VAL A CA 1
ATOM 805 C C . VAL A 1 102 ? 6.159 5.029 -3.807 1.00 95.69 102 VAL A C 1
ATOM 807 O O . VAL A 1 102 ? 6.043 4.049 -3.076 1.00 95.69 102 VAL A O 1
ATOM 810 N N . SER A 1 103 ? 6.122 6.275 -3.349 1.00 96.88 103 SER A N 1
ATOM 811 C CA . SER A 1 103 ? 5.767 6.638 -1.980 1.00 96.88 103 SER A CA 1
ATOM 812 C C . SER A 1 103 ? 4.296 7.031 -1.927 1.00 96.88 103 SER A C 1
ATOM 814 O O . SER A 1 103 ? 3.833 7.822 -2.748 1.00 96.88 103 SER A O 1
ATOM 816 N N . LEU A 1 104 ? 3.554 6.474 -0.973 1.00 97.69 104 LEU A N 1
ATOM 817 C CA . LEU A 1 104 ? 2.123 6.698 -0.802 1.00 97.69 104 LEU A CA 1
ATOM 818 C C . LEU A 1 104 ? 1.818 7.073 0.642 1.00 97.69 104 LEU A C 1
ATOM 820 O O . LEU A 1 104 ? 2.172 6.346 1.572 1.00 97.69 104 LEU A O 1
ATOM 824 N N . SER A 1 105 ? 1.077 8.160 0.830 1.00 97.31 105 SER A N 1
ATOM 825 C CA . SER A 1 105 ? 0.501 8.534 2.120 1.00 97.31 105 SER A CA 1
ATOM 826 C C . SER A 1 105 ? -0.930 8.011 2.200 1.00 97.31 105 SER A C 1
ATOM 828 O O . SER A 1 105 ? -1.789 8.398 1.403 1.00 97.31 105 SER A O 1
ATOM 830 N N . LEU A 1 106 ? -1.200 7.110 3.147 1.00 97.19 106 LEU A N 1
ATOM 831 C CA . LEU A 1 106 ? -2.496 6.449 3.283 1.00 97.19 106 LEU A CA 1
ATOM 832 C C . LEU A 1 106 ? -3.170 6.735 4.617 1.00 97.19 106 LEU A C 1
ATOM 834 O O . LEU A 1 106 ? -2.537 6.802 5.670 1.00 97.19 106 LEU A O 1
ATOM 838 N N . ILE A 1 107 ? -4.498 6.768 4.557 1.00 95.19 107 ILE A N 1
ATOM 839 C CA . ILE A 1 107 ? -5.392 6.626 5.700 1.00 95.19 107 ILE A CA 1
ATOM 840 C C . ILE A 1 107 ? -6.232 5.370 5.562 1.00 95.19 107 ILE A C 1
ATOM 842 O O . ILE A 1 107 ? -6.732 5.041 4.496 1.00 95.19 107 ILE A O 1
ATOM 846 N N . PHE A 1 108 ? -6.454 4.692 6.670 1.00 95.31 108 PHE A N 1
ATOM 847 C CA . PHE A 1 108 ? -7.273 3.503 6.755 1.00 95.31 108 PHE A CA 1
ATOM 848 C C . PHE A 1 108 ? -8.466 3.825 7.635 1.00 95.31 108 PHE A C 1
ATOM 850 O O . PHE A 1 108 ? -8.307 4.150 8.814 1.00 95.31 108 PHE A O 1
ATOM 857 N N . ARG A 1 109 ? -9.663 3.734 7.059 1.00 93.38 109 ARG A N 1
ATOM 858 C CA . ARG A 1 109 ? -10.925 3.973 7.762 1.00 93.38 109 ARG A CA 1
ATOM 859 C C . ARG A 1 109 ? -11.633 2.651 8.041 1.00 93.38 109 ARG A C 1
ATOM 861 O O . ARG A 1 109 ? -11.688 1.808 7.139 1.00 93.38 109 ARG A O 1
ATOM 868 N N . PRO A 1 110 ? -12.193 2.440 9.239 1.00 91.69 110 PRO A N 1
ATOM 869 C CA . PRO A 1 110 ? -13.087 1.318 9.478 1.00 91.69 110 PRO A CA 1
ATOM 870 C C . PRO A 1 110 ? -14.273 1.365 8.508 1.00 91.69 110 PRO A C 1
ATOM 872 O O . PRO A 1 110 ? -14.772 2.428 8.160 1.00 91.69 110 PRO A O 1
ATOM 875 N N . THR A 1 111 ? -14.768 0.207 8.077 1.00 84.94 111 THR A N 1
ATOM 876 C CA . THR A 1 111 ? -15.828 0.154 7.046 1.00 84.94 111 THR A CA 1
ATOM 877 C C . THR A 1 111 ? -17.196 0.678 7.533 1.00 84.94 111 THR A C 1
ATOM 879 O O . THR A 1 111 ? -18.070 0.942 6.717 1.00 84.94 111 THR A O 1
ATOM 882 N N . ARG A 1 112 ? -17.413 0.810 8.850 1.00 84.69 112 ARG A N 1
ATOM 883 C CA . ARG A 1 112 ? -18.730 1.130 9.446 1.00 84.69 112 ARG A CA 1
ATOM 884 C C . ARG A 1 112 ? -18.747 2.348 10.369 1.00 84.69 112 ARG A C 1
ATOM 886 O O . ARG A 1 112 ? -19.808 2.697 10.871 1.00 84.69 112 ARG A O 1
ATOM 893 N N . VAL A 1 113 ? -17.594 2.948 10.641 1.00 83.81 113 VAL A N 1
ATOM 894 C CA . VAL A 1 113 ? -17.462 4.082 11.563 1.00 83.81 113 VAL A CA 1
ATOM 895 C C . VAL A 1 113 ? -16.392 5.029 11.038 1.00 83.81 113 VAL A C 1
ATOM 897 O O . VAL A 1 113 ? -15.468 4.597 10.350 1.00 83.81 113 VAL A O 1
ATOM 900 N N . GLU A 1 114 ? -16.497 6.312 11.373 1.00 81.12 114 GLU A N 1
ATOM 901 C CA . GLU A 1 114 ? -15.533 7.318 10.915 1.00 81.12 114 GLU A CA 1
ATOM 902 C C . GLU A 1 114 ? -14.169 7.199 11.611 1.00 81.12 114 GLU A C 1
ATOM 904 O O . GLU A 1 114 ? -13.149 7.532 11.011 1.00 81.12 114 GLU A O 1
ATOM 909 N N . TYR A 1 115 ? -14.135 6.678 12.845 1.00 82.44 115 TYR A N 1
ATOM 910 C CA . TYR A 1 115 ? -12.947 6.620 13.703 1.00 82.44 115 TYR A CA 1
ATOM 911 C C . TYR A 1 115 ? -12.892 5.331 14.546 1.00 82.44 115 TYR A C 1
ATOM 913 O O . TYR A 1 115 ? -13.936 4.723 14.790 1.00 82.44 115 TYR A O 1
ATOM 921 N N . PRO A 1 116 ? -11.706 4.933 15.049 1.00 84.12 116 PRO A N 1
ATOM 922 C CA . PRO A 1 116 ? -10.398 5.549 14.806 1.00 84.12 116 PRO A CA 1
ATOM 923 C C . PRO A 1 116 ? -9.899 5.289 13.381 1.00 84.12 116 PRO A C 1
ATOM 925 O O . PRO A 1 116 ? -10.165 4.230 12.817 1.00 84.12 116 PRO A O 1
ATOM 928 N N . ILE A 1 117 ? -9.149 6.234 12.812 1.00 91.81 117 ILE A N 1
ATOM 929 C CA . ILE A 1 117 ? -8.453 6.033 11.533 1.00 91.81 117 ILE A CA 1
ATOM 930 C C . ILE A 1 117 ? -6.995 5.673 11.800 1.00 91.81 117 ILE A C 1
ATOM 932 O O . ILE A 1 117 ? -6.402 6.137 12.776 1.00 91.81 117 ILE A O 1
ATOM 936 N N . LYS A 1 118 ? -6.398 4.858 10.933 1.00 94.69 118 LYS A N 1
ATOM 937 C CA . LYS A 1 118 ? -4.947 4.631 10.939 1.00 94.69 118 LYS A CA 1
ATOM 938 C C . LYS A 1 118 ? -4.305 5.397 9.800 1.00 94.69 118 LYS A C 1
ATOM 940 O O . LYS A 1 118 ? -4.935 5.568 8.765 1.00 94.69 118 LYS A O 1
ATOM 945 N N . THR A 1 119 ? -3.077 5.854 9.971 1.00 95.44 119 THR A N 1
ATOM 946 C CA . THR A 1 119 ? -2.339 6.566 8.925 1.00 95.44 119 THR A CA 1
ATOM 947 C C . THR A 1 119 ? -0.908 6.065 8.860 1.00 95.44 119 THR A C 1
ATOM 949 O O . THR A 1 119 ? -0.348 5.664 9.880 1.00 95.44 119 THR A O 1
ATOM 952 N N . GLY A 1 120 ? -0.319 6.095 7.672 1.00 95.69 120 GLY A N 1
ATOM 953 C CA . GLY A 1 120 ? 1.077 5.728 7.473 1.00 95.69 120 GLY A CA 1
ATOM 954 C C . GLY A 1 120 ? 1.553 6.043 6.064 1.00 95.69 120 GLY A C 1
ATOM 955 O O . GLY A 1 120 ? 0.743 6.288 5.168 1.00 95.69 120 GLY A O 1
ATOM 956 N N . ILE A 1 121 ? 2.869 6.030 5.894 1.00 96.31 121 ILE A N 1
ATOM 957 C CA . ILE A 1 121 ? 3.531 6.162 4.599 1.00 96.31 121 ILE A CA 1
ATOM 958 C C . ILE A 1 121 ? 4.040 4.786 4.189 1.00 96.31 121 ILE A C 1
ATOM 960 O O . ILE A 1 121 ? 4.602 4.056 5.008 1.00 96.31 121 ILE A O 1
ATOM 964 N N . PHE A 1 122 ? 3.827 4.442 2.928 1.00 95.88 122 PHE A N 1
ATOM 965 C CA . PHE A 1 122 ? 4.182 3.161 2.338 1.00 95.88 122 PHE A CA 1
ATOM 966 C C . PHE A 1 122 ? 5.053 3.403 1.120 1.00 95.88 122 PHE A C 1
ATOM 968 O O . PHE A 1 122 ? 4.701 4.220 0.273 1.00 95.88 122 PHE A O 1
ATOM 975 N N . VAL A 1 123 ? 6.154 2.666 1.018 1.00 95.00 123 VAL A N 1
ATOM 976 C CA . VAL A 1 123 ? 6.994 2.665 -0.177 1.00 95.00 123 VAL A CA 1
ATOM 977 C C . VAL A 1 123 ? 6.793 1.345 -0.898 1.00 95.00 123 VAL A C 1
ATOM 979 O O . VAL A 1 123 ? 7.022 0.273 -0.333 1.00 95.00 123 VAL A O 1
ATOM 982 N N . LEU A 1 124 ? 6.340 1.429 -2.142 1.00 94.94 124 LEU A N 1
ATOM 983 C CA . LEU A 1 124 ? 6.226 0.304 -3.053 1.00 94.94 124 LEU A CA 1
ATOM 984 C C . LEU A 1 124 ? 7.443 0.280 -3.968 1.00 94.94 124 LEU A C 1
ATOM 986 O O . LEU A 1 124 ? 7.901 1.327 -4.417 1.00 94.94 124 LEU A O 1
ATOM 990 N N . GLU A 1 125 ? 7.924 -0.912 -4.280 1.00 93.25 125 GLU A N 1
ATOM 991 C CA . GLU A 1 125 ? 8.934 -1.135 -5.303 1.00 93.25 125 GLU A CA 1
ATOM 992 C C . GLU A 1 125 ? 8.432 -2.127 -6.345 1.00 93.25 125 GLU A C 1
ATOM 994 O O . GLU A 1 125 ? 7.717 -3.082 -6.022 1.00 93.25 125 GLU A O 1
ATOM 999 N N . HIS A 1 126 ? 8.805 -1.888 -7.595 1.00 92.12 126 HIS A N 1
ATOM 1000 C CA . HIS A 1 126 ? 8.526 -2.774 -8.708 1.00 92.12 126 HIS A CA 1
ATOM 1001 C C . HIS A 1 126 ? 9.690 -3.753 -8.878 1.00 92.12 126 HIS A C 1
ATOM 1003 O O . HIS A 1 126 ? 10.806 -3.368 -9.229 1.00 92.12 126 HIS A O 1
ATOM 1009 N N . GLY A 1 127 ? 9.426 -5.030 -8.618 1.00 85.31 127 GLY A N 1
ATOM 1010 C CA . GLY A 1 127 ? 10.375 -6.115 -8.818 1.00 85.31 127 GLY A CA 1
ATOM 1011 C C . GLY A 1 127 ? 10.666 -6.388 -10.295 1.00 85.31 127 GLY A C 1
ATOM 1012 O O . GLY A 1 127 ? 9.941 -5.965 -11.197 1.00 85.31 127 GLY A O 1
ATOM 1013 N N . VAL A 1 128 ? 11.742 -7.137 -10.539 1.00 73.56 128 VAL A N 1
ATOM 1014 C CA . VAL A 1 128 ? 12.152 -7.557 -11.890 1.00 73.56 128 VAL A CA 1
ATOM 1015 C C . VAL A 1 128 ? 11.335 -8.738 -12.420 1.00 73.56 128 VAL A C 1
ATOM 1017 O O . VAL A 1 128 ? 11.132 -8.857 -13.626 1.00 73.56 128 VAL A O 1
ATOM 1020 N N . GLU A 1 129 ? 10.849 -9.609 -11.534 1.00 70.56 129 GLU A N 1
ATOM 1021 C CA . GLU A 1 129 ? 10.111 -10.814 -11.915 1.00 70.56 129 GLU A CA 1
ATOM 1022 C C . GLU A 1 129 ? 8.608 -10.566 -11.983 1.00 70.56 129 GLU A C 1
ATOM 1024 O O . GLU A 1 129 ? 8.021 -9.910 -11.116 1.00 70.56 129 GLU A O 1
ATOM 1029 N N . THR A 1 130 ? 7.969 -11.132 -13.014 1.00 69.00 130 THR A N 1
ATOM 1030 C CA . THR A 1 130 ? 6.530 -10.964 -13.190 1.00 69.00 130 THR A CA 1
ATOM 1031 C C . THR A 1 130 ? 5.751 -11.846 -12.212 1.00 69.00 130 THR A C 1
ATOM 1033 O O . THR A 1 130 ? 5.705 -13.061 -12.389 1.00 69.00 130 THR A O 1
ATOM 1036 N N . HIS A 1 131 ? 5.113 -11.270 -11.191 1.00 69.06 131 HIS A N 1
ATOM 1037 C CA . HIS A 1 131 ? 4.336 -12.026 -10.210 1.00 69.06 131 HIS A CA 1
ATOM 1038 C C . HIS A 1 131 ? 2.823 -11.874 -10.463 1.00 69.06 131 HIS A C 1
ATOM 1040 O O . HIS A 1 131 ? 2.284 -10.765 -10.369 1.00 69.06 131 HIS A O 1
ATOM 1046 N N . PRO A 1 132 ? 2.091 -12.977 -10.724 1.00 74.81 132 PRO A N 1
ATOM 1047 C CA . PRO A 1 132 ? 0.708 -12.927 -11.212 1.00 74.81 132 PRO A CA 1
ATOM 1048 C C . PRO A 1 132 ? -0.270 -12.310 -10.207 1.00 74.81 132 PRO A C 1
ATOM 1050 O O . PRO A 1 132 ? -1.299 -11.759 -10.590 1.00 74.81 132 PRO A O 1
ATOM 1053 N N . ILE A 1 133 ? 0.044 -12.381 -8.911 1.00 71.00 133 ILE A N 1
ATOM 1054 C CA . ILE A 1 133 ? -0.822 -11.837 -7.862 1.00 71.00 133 ILE A CA 1
ATOM 1055 C C . ILE A 1 133 ? -0.524 -10.352 -7.656 1.00 71.00 133 ILE A C 1
ATOM 1057 O O . ILE A 1 133 ? -1.444 -9.541 -7.633 1.00 71.00 133 ILE A O 1
ATOM 1061 N N . THR A 1 134 ? 0.744 -9.966 -7.535 1.00 74.81 134 THR A N 1
ATOM 1062 C CA . THR A 1 134 ? 1.107 -8.595 -7.148 1.00 74.81 134 THR A CA 1
ATOM 1063 C C . THR A 1 134 ? 1.255 -7.641 -8.326 1.00 74.81 134 THR A C 1
ATOM 1065 O O . THR A 1 134 ? 1.194 -6.434 -8.124 1.00 74.81 134 THR A O 1
ATOM 1068 N N . GLY A 1 135 ? 1.384 -8.142 -9.561 1.00 79.31 135 GLY A N 1
ATOM 1069 C CA . GLY A 1 135 ? 1.755 -7.294 -10.698 1.00 79.31 135 GLY A CA 1
ATOM 1070 C C . GLY A 1 135 ? 3.120 -6.637 -10.487 1.00 79.31 135 GLY A C 1
ATOM 1071 O O . GLY A 1 135 ? 3.312 -5.503 -10.900 1.00 79.31 135 GLY A O 1
ATOM 1072 N N . ASN A 1 136 ? 4.016 -7.340 -9.782 1.00 85.88 136 ASN A N 1
ATOM 1073 C CA . ASN A 1 136 ? 5.423 -6.996 -9.520 1.00 85.88 136 ASN A CA 1
ATOM 1074 C C . ASN A 1 136 ? 5.633 -5.892 -8.491 1.00 85.88 136 ASN A C 1
ATOM 1076 O O . ASN A 1 136 ? 6.764 -5.654 -8.093 1.00 85.88 136 ASN A O 1
ATOM 1080 N N . TRP A 1 137 ? 4.570 -5.259 -8.007 1.00 93.69 137 TRP A N 1
ATOM 1081 C CA . TRP A 1 137 ? 4.675 -4.294 -6.925 1.00 93.69 137 TRP A CA 1
ATOM 1082 C C . TRP A 1 137 ? 4.699 -4.997 -5.572 1.00 93.69 137 TRP A C 1
ATOM 1084 O O . TRP A 1 137 ? 3.802 -5.774 -5.244 1.00 93.69 137 TRP A O 1
ATOM 1094 N N . THR A 1 138 ? 5.707 -4.703 -4.765 1.00 93.69 138 THR A N 1
ATOM 1095 C CA . THR A 1 138 ? 5.819 -5.160 -3.377 1.00 93.69 138 THR A CA 1
ATOM 1096 C C . THR 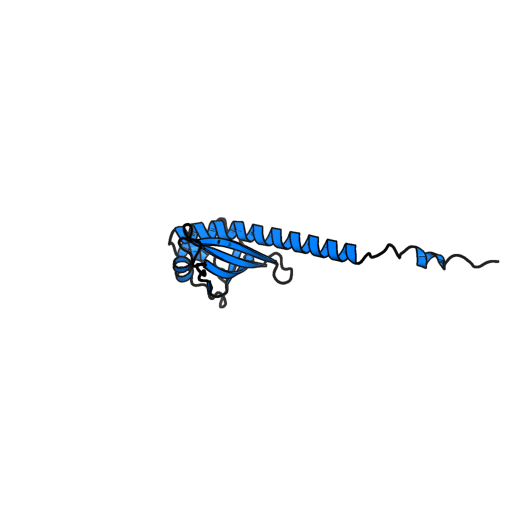A 1 138 ? 6.066 -3.981 -2.456 1.00 93.69 138 THR A C 1
ATOM 1098 O O . THR A 1 138 ? 6.621 -2.966 -2.859 1.00 93.69 138 THR A O 1
ATOM 1101 N N . MET A 1 139 ? 5.657 -4.104 -1.202 1.00 93.88 139 MET A N 1
ATOM 1102 C CA . MET A 1 139 ? 5.927 -3.129 -0.161 1.00 93.88 139 MET A CA 1
ATOM 1103 C C . MET A 1 139 ? 7.382 -3.268 0.282 1.00 93.88 139 MET A C 1
ATOM 1105 O O . MET A 1 139 ? 7.763 -4.281 0.869 1.00 93.88 139 MET A O 1
ATOM 1109 N N . LYS A 1 140 ? 8.184 -2.251 -0.020 1.00 92.00 140 LYS A N 1
ATOM 1110 C CA . LYS A 1 140 ? 9.592 -2.145 0.365 1.00 92.00 140 LYS A CA 1
ATOM 1111 C C . LYS A 1 140 ? 9.731 -1.760 1.835 1.00 92.00 140 LYS A C 1
ATOM 1113 O O . LYS A 1 140 ? 10.522 -2.347 2.566 1.00 92.00 140 LYS A O 1
ATOM 1118 N N . SER A 1 141 ? 8.950 -0.774 2.270 1.00 92.50 141 SER A N 1
ATOM 1119 C CA . SER A 1 141 ? 8.953 -0.280 3.647 1.00 92.50 141 SER A CA 1
ATOM 1120 C C . SER A 1 141 ? 7.635 0.408 4.000 1.00 92.50 141 SER A C 1
ATOM 1122 O O . SER A 1 141 ? 6.840 0.771 3.126 1.00 92.50 141 SER A O 1
ATOM 1124 N N . MET A 1 142 ? 7.405 0.593 5.299 1.00 94.06 142 MET A N 1
ATOM 1125 C CA . MET A 1 142 ? 6.322 1.430 5.806 1.00 94.06 142 MET A CA 1
ATOM 1126 C C . MET A 1 142 ? 6.717 2.112 7.116 1.00 94.06 142 MET A C 1
ATOM 1128 O O . MET A 1 142 ? 7.521 1.593 7.897 1.00 94.06 142 MET A O 1
ATOM 1132 N N . THR A 1 143 ? 6.105 3.258 7.396 1.00 93.50 143 THR A N 1
ATOM 1133 C CA . THR A 1 143 ? 6.132 3.833 8.745 1.00 93.50 143 THR A CA 1
ATOM 1134 C C . THR A 1 143 ? 5.244 3.020 9.681 1.00 93.50 143 THR A C 1
ATOM 1136 O O . THR A 1 143 ? 4.334 2.310 9.246 1.00 93.50 143 THR A O 1
ATOM 1139 N N . GLU A 1 144 ? 5.438 3.172 10.991 1.00 92.50 144 GLU A N 1
ATOM 1140 C CA . GLU A 1 144 ? 4.450 2.671 11.943 1.00 92.50 144 GLU A CA 1
ATOM 1141 C C . GLU A 1 144 ? 3.072 3.294 11.683 1.00 92.50 144 GLU A C 1
ATOM 1143 O O . GLU A 1 144 ? 2.952 4.468 11.320 1.00 92.50 144 GLU A O 1
ATOM 1148 N N . LEU A 1 145 ? 2.020 2.495 11.872 1.00 94.44 145 LEU A N 1
ATOM 1149 C CA . LEU A 1 145 ? 0.649 2.973 11.743 1.00 94.44 145 LEU A CA 1
ATOM 1150 C C . LEU A 1 145 ? 0.252 3.789 12.973 1.00 94.44 145 LEU A C 1
ATOM 1152 O O . LEU A 1 145 ? -0.061 3.230 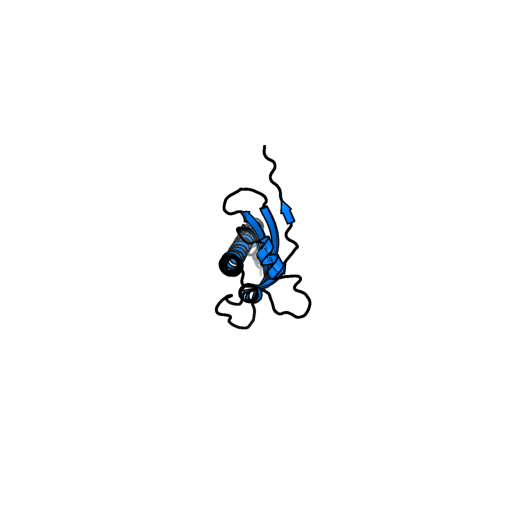14.028 1.00 94.44 145 LEU A O 1
ATOM 1156 N N . ALA A 1 146 ? 0.184 5.107 12.813 1.00 94.25 146 ALA A N 1
ATOM 1157 C CA . ALA A 1 146 ? -0.363 5.993 13.830 1.00 94.25 146 ALA A CA 1
ATOM 1158 C C . ALA A 1 146 ? -1.895 5.890 13.854 1.00 94.25 146 ALA A C 1
ATOM 1160 O O . ALA A 1 146 ? -2.538 5.750 12.812 1.00 94.25 146 ALA A O 1
ATOM 1161 N N . THR A 1 147 ? -2.491 5.956 15.045 1.00 94.00 147 THR A N 1
ATOM 1162 C CA . THR A 1 147 ? -3.951 5.949 15.222 1.00 94.00 147 THR A CA 1
ATOM 1163 C C . THR A 1 147 ? -4.424 7.362 15.542 1.00 94.00 147 THR A C 1
ATOM 1165 O O . THR A 1 147 ? -3.969 7.958 16.513 1.00 94.00 147 THR A O 1
ATOM 1168 N N . ILE A 1 148 ? -5.341 7.889 14.734 1.00 90.62 148 ILE A N 1
ATOM 1169 C CA . ILE A 1 148 ? -5.966 9.195 14.938 1.00 90.62 148 ILE A CA 1
ATOM 1170 C C . ILE A 1 148 ? -7.388 8.954 15.449 1.00 90.62 148 ILE A C 1
ATOM 1172 O O . ILE A 1 148 ? -8.195 8.271 14.808 1.00 90.62 148 ILE A O 1
ATOM 1176 N N . TYR A 1 149 ? -7.686 9.526 16.611 1.00 86.88 149 TYR A N 1
ATOM 1177 C CA . TYR A 1 149 ? -9.022 9.532 17.194 1.00 86.88 149 TYR A CA 1
ATOM 1178 C C . TYR A 1 149 ? -9.784 10.766 16.711 1.00 86.88 149 TYR A C 1
ATOM 1180 O O . TYR A 1 149 ? -9.214 11.851 16.615 1.00 86.88 149 TYR A O 1
ATOM 1188 N N . GLY A 1 150 ? -11.065 10.598 16.393 1.00 76.38 150 GLY A N 1
ATOM 1189 C CA . GLY A 1 150 ? -11.933 11.727 16.080 1.00 76.38 150 GLY A CA 1
ATOM 1190 C C . GLY A 1 150 ? -12.294 12.492 17.347 1.00 76.38 150 GLY A C 1
ATOM 1191 O O . GLY A 1 150 ? -12.526 11.877 18.389 1.00 76.38 150 GLY A O 1
ATOM 1192 N N . SER A 1 151 ? -12.386 13.818 17.250 1.00 69.69 151 SER A N 1
ATOM 1193 C CA . SER A 1 151 ? -13.145 14.606 18.223 1.00 69.69 151 SER A CA 1
ATOM 1194 C C . SER A 1 151 ? -14.618 14.478 17.859 1.00 69.69 151 SER A C 1
ATOM 1196 O O . SER A 1 151 ? -14.996 14.836 16.744 1.00 69.69 151 SER A O 1
ATOM 1198 N N . LYS A 1 152 ? -15.452 13.960 18.767 1.00 56.00 152 LYS A N 1
ATOM 1199 C CA . LYS A 1 152 ? -16.895 14.208 18.678 1.00 56.00 152 LYS A CA 1
ATOM 1200 C C . LYS A 1 152 ? -17.093 15.683 19.020 1.00 56.00 152 LYS A C 1
ATOM 1202 O O . LYS A 1 152 ? -17.066 16.019 20.200 1.00 56.00 152 LYS A O 1
ATOM 1207 N N . ASN A 1 153 ? -17.241 16.529 18.008 1.00 44.22 153 ASN A N 1
ATOM 1208 C CA . ASN A 1 153 ? -17.943 17.799 18.170 1.00 44.22 153 ASN A CA 1
ATOM 1209 C C . ASN A 1 153 ? -19.369 17.600 17.672 1.00 44.22 153 ASN A C 1
ATOM 1211 O O . ASN A 1 153 ? -19.508 17.011 16.576 1.00 44.22 153 ASN A O 1
#

Organism: Caenorhabditis elegans (NCBI:txid6239)

Sequence (153 aa):
MHLPVLLLAFIGFSVAYDPSSSEHERFRRQTSEEMDAIEIGVTFFLKLRSAIKSGDVFRVLKFISPQNGNSNIDASKLIQQLTGFSPGFREGHFVNGNRNEVSLSLIFRPTRVEYPIKTGIFVLEHGVETHPITGNWTMKSMTELATIYGSKN

InterPro domains:
  IPR059078 Nuclear transport factor 2-like domain, nematodes [PF26531] (35-145)

Foldseek 3Di:
DDDDPPVCVVVPPPPPPPVVVVVVVVVVVQVVQFVVLVVLVVLQQVLLLVQLQVLDLVSNVVQADPDPDPAPDDSNVVSVVQHQWDKDWDTKHADVPPPQKMKTWIKTAHPPDRDFIWIKIWIWGAAPDQDPRRRRIHTHYMDDIDTHGDDPD